Protein AF-A0A5Z0HI19-F1 (afdb_monomer_lite)

Foldseek 3Di:
DADPVNVVVVLVVVVVVVVVVCCVPVVVVVLVVQLVVVVVCPVVVVDPDDDDPDDCVRCVCVVSDDDDQDAARDDPPVVVLVVVLVVCVVVVVDDPQVSVSNNSDGPVVVVVVVVVVVVVCVVVVHDDPPCVPVVVVVVVVVVVVVVVVVVVD

Organism: Salmonella enterica (NCBI:txid28901)

Structure (mmCIF, N/CA/C/O backbone):
data_AF-A0A5Z0HI19-F1
#
_entry.id   AF-A0A5Z0HI19-F1
#
loop_
_atom_site.group_PDB
_atom_site.id
_atom_site.type_symbol
_atom_site.label_atom_id
_atom_site.label_alt_id
_atom_site.label_comp_id
_atom_site.label_asym_id
_atom_site.label_entity_id
_atom_site.label_seq_id
_atom_site.pdbx_PDB_ins_code
_atom_site.Cartn_x
_atom_site.Cartn_y
_atom_site.Cartn_z
_atom_site.occupancy
_atom_site.B_iso_or_equiv
_atom_site.auth_seq_id
_atom_site.auth_comp_id
_atom_site.auth_asym_id
_atom_site.auth_atom_id
_atom_site.pdbx_PDB_model_num
ATOM 1 N N . GLN A 1 1 ? -2.768 16.056 32.799 1.00 56.34 1 GLN A N 1
ATOM 2 C CA . GLN A 1 1 ? -3.475 14.918 32.169 1.00 56.34 1 GLN A CA 1
ATOM 3 C C . GLN A 1 1 ? -3.428 15.107 30.661 1.00 56.34 1 GLN A C 1
ATOM 5 O O . GLN A 1 1 ? -3.579 16.235 30.212 1.00 56.34 1 GLN A O 1
ATOM 10 N N . VAL A 1 2 ? -3.171 14.048 29.894 1.00 70.50 2 VAL A N 1
ATOM 11 C CA . VAL A 1 2 ? -3.155 14.084 28.420 1.00 70.50 2 VAL A CA 1
ATOM 12 C C . VAL A 1 2 ? -4.524 13.605 27.937 1.00 70.50 2 VAL A C 1
ATOM 14 O O . VAL A 1 2 ? -4.971 12.539 28.353 1.00 70.50 2 VAL A O 1
ATOM 17 N N . SER A 1 3 ? -5.220 14.399 27.121 1.00 82.25 3 SER A N 1
ATOM 18 C CA . SER A 1 3 ? -6.508 14.008 26.545 1.00 82.25 3 SER A CA 1
ATOM 19 C C . SER A 1 3 ? -6.303 13.036 25.380 1.00 82.25 3 SER A C 1
ATOM 21 O O . SER A 1 3 ? -5.277 13.051 24.703 1.00 82.25 3 SER A O 1
ATOM 23 N N . TYR A 1 4 ? -7.314 12.216 25.088 1.00 78.88 4 TYR A N 1
ATOM 24 C CA . TYR A 1 4 ? -7.308 11.325 23.921 1.00 78.88 4 TYR A CA 1
ATOM 25 C C . TYR A 1 4 ? -6.972 12.074 22.614 1.00 78.88 4 TYR A C 1
ATOM 27 O O . TYR A 1 4 ? -6.197 11.598 21.786 1.00 78.88 4 TYR A O 1
ATOM 35 N N . SER A 1 5 ? -7.505 13.291 22.456 1.00 79.81 5 SER A N 1
ATOM 36 C CA . SER A 1 5 ? -7.251 14.150 21.297 1.00 79.81 5 SER A CA 1
ATOM 37 C C . SER A 1 5 ? -5.788 14.580 21.170 1.00 79.81 5 SER A C 1
ATOM 39 O O . SER A 1 5 ? -5.255 14.563 20.060 1.00 79.81 5 SER A O 1
ATOM 41 N N . SER A 1 6 ? -5.115 14.922 22.273 1.00 85.88 6 SER A N 1
ATOM 42 C CA . SER A 1 6 ? -3.710 15.333 22.227 1.00 85.88 6 SER A CA 1
ATOM 43 C C . SER A 1 6 ? -2.770 14.145 22.024 1.00 85.88 6 SER A C 1
ATOM 45 O O . SER A 1 6 ? -1.824 14.253 21.244 1.00 85.88 6 SER A O 1
ATOM 47 N N . ALA A 1 7 ? -3.079 12.983 22.612 1.00 84.25 7 ALA A N 1
ATOM 48 C CA . ALA A 1 7 ? -2.359 11.739 22.334 1.00 84.25 7 ALA A CA 1
ATOM 49 C C . ALA A 1 7 ? -2.477 11.330 20.851 1.00 84.25 7 ALA A C 1
ATOM 51 O O . ALA A 1 7 ? -1.470 11.016 20.213 1.00 84.25 7 ALA A O 1
ATOM 52 N N . ARG A 1 8 ? -3.682 11.416 20.263 1.00 83.31 8 ARG A N 1
ATOM 53 C CA . ARG A 1 8 ? -3.910 11.132 18.833 1.00 83.31 8 ARG A CA 1
ATOM 54 C C . ARG A 1 8 ? -3.184 12.103 17.914 1.00 83.31 8 ARG A C 1
ATOM 56 O O . ARG A 1 8 ? -2.590 11.671 16.928 1.00 83.31 8 ARG A O 1
ATOM 63 N N . ALA A 1 9 ? -3.195 13.393 18.238 1.00 86.69 9 ALA A N 1
ATOM 64 C CA . ALA A 1 9 ? -2.472 14.396 17.464 1.00 86.69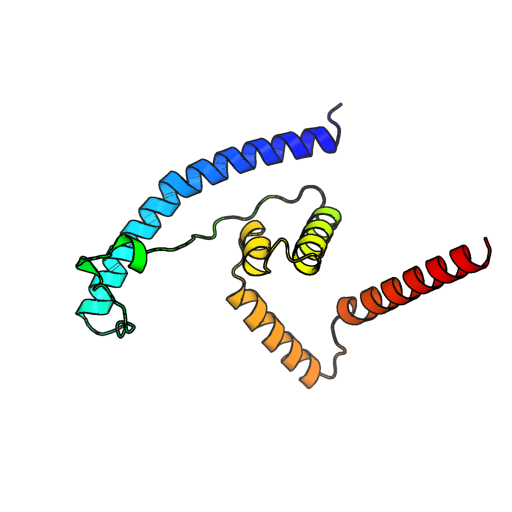 9 ALA A CA 1
ATOM 65 C C . ALA A 1 9 ? -0.958 14.119 17.448 1.00 86.69 9 ALA A C 1
ATOM 67 O O . ALA A 1 9 ? -0.357 14.086 16.375 1.00 86.69 9 ALA A O 1
ATOM 68 N N . SER A 1 10 ? -0.366 13.830 18.612 1.00 88.25 10 SER A N 1
ATOM 69 C CA . SER A 1 10 ? 1.070 13.542 18.738 1.00 88.25 10 SER A CA 1
ATOM 70 C C . SER A 1 10 ? 1.493 12.264 17.998 1.00 88.25 10 SER A C 1
ATOM 72 O O . SER A 1 10 ? 2.505 12.250 17.287 1.00 88.25 10 SER A O 1
ATOM 74 N N . ALA A 1 11 ? 0.689 11.198 18.083 1.00 86.06 11 ALA A N 1
ATOM 75 C CA . ALA A 1 11 ? 0.935 9.972 17.326 1.00 86.06 11 ALA A CA 1
ATOM 76 C C . ALA A 1 11 ? 0.882 10.215 15.808 1.00 86.06 11 ALA A C 1
ATOM 78 O O . ALA A 1 11 ? 1.708 9.691 15.061 1.00 86.06 11 ALA A O 1
ATOM 79 N N . ASN A 1 12 ? -0.051 11.054 15.346 1.00 87.44 12 ASN A N 1
ATOM 80 C CA . ASN A 1 12 ? -0.192 11.391 13.931 1.00 87.44 12 ASN A CA 1
ATOM 81 C C . ASN A 1 12 ? 0.953 12.254 13.402 1.00 87.44 12 ASN A C 1
ATOM 83 O O . ASN A 1 12 ? 1.393 12.054 12.271 1.00 87.44 12 ASN A O 1
ATOM 87 N N . GLU A 1 13 ? 1.457 13.189 14.202 1.00 90.50 13 GLU A N 1
ATOM 88 C CA . GLU A 1 13 ? 2.640 13.976 13.852 1.00 90.50 13 GLU A CA 1
ATOM 89 C C . GLU A 1 13 ? 3.870 13.075 13.681 1.00 90.50 13 GLU A C 1
ATOM 91 O O . GLU A 1 13 ? 4.528 13.101 12.636 1.00 90.50 13 GLU A O 1
ATOM 96 N N . SER A 1 14 ? 4.102 12.197 14.660 1.00 90.06 14 SER A N 1
ATOM 97 C CA . SER A 1 14 ? 5.179 11.203 14.619 1.00 90.06 14 SER A CA 1
ATOM 98 C C . SER A 1 14 ? 5.046 10.301 13.390 1.00 90.06 14 SER A C 1
ATOM 100 O O . SER A 1 14 ? 6.001 10.095 12.641 1.00 90.06 14 SER A O 1
ATOM 102 N N . TRP A 1 15 ? 3.832 9.819 13.119 1.00 88.62 15 TRP A N 1
ATOM 103 C CA . TRP A 1 15 ? 3.540 8.988 11.957 1.00 88.62 15 TRP A CA 1
ATOM 104 C C . TRP A 1 15 ? 3.873 9.681 10.631 1.00 88.62 15 TRP A C 1
ATOM 106 O O . TRP A 1 15 ? 4.525 9.088 9.769 1.00 88.62 15 TRP A O 1
ATOM 116 N N . ARG A 1 16 ? 3.489 10.954 10.467 1.00 89.62 16 ARG A N 1
ATOM 117 C CA . ARG A 1 16 ? 3.810 11.734 9.260 1.00 89.62 16 ARG A CA 1
ATOM 118 C C . ARG A 1 16 ? 5.316 11.882 9.060 1.00 89.62 16 ARG A C 1
ATOM 120 O O . ARG A 1 16 ? 5.785 11.758 7.926 1.00 89.62 16 ARG A O 1
ATOM 127 N N . TYR A 1 17 ? 6.067 12.105 10.137 1.00 91.50 17 TYR A N 1
ATOM 128 C CA . TYR A 1 17 ? 7.528 12.166 10.086 1.00 91.50 17 TYR A CA 1
ATOM 129 C C . TYR A 1 17 ? 8.133 10.846 9.579 1.00 91.50 17 TYR A C 1
ATOM 131 O O . TYR A 1 17 ? 8.936 10.845 8.638 1.00 91.50 17 TYR A O 1
ATOM 139 N N . PHE A 1 18 ? 7.702 9.709 10.135 1.00 90.94 18 PHE A N 1
ATOM 140 C CA . PHE A 1 18 ? 8.184 8.393 9.709 1.00 90.94 18 PHE A CA 1
ATOM 141 C C . PHE A 1 18 ? 7.784 8.055 8.273 1.00 90.94 18 PHE A C 1
ATOM 143 O O . PHE A 1 18 ? 8.611 7.539 7.520 1.00 90.94 18 PHE A O 1
ATOM 150 N N . LEU A 1 19 ? 6.564 8.399 7.855 1.00 91.06 19 LEU A N 1
ATOM 151 C CA . LEU A 1 19 ? 6.099 8.177 6.488 1.00 91.06 19 LEU A CA 1
ATOM 152 C C . LEU A 1 19 ? 6.949 8.954 5.471 1.00 91.06 19 LEU A C 1
ATOM 154 O O . LEU A 1 19 ? 7.337 8.401 4.441 1.00 91.06 19 LEU A O 1
ATOM 158 N N . GLY A 1 20 ? 7.301 10.206 5.787 1.00 91.75 20 GLY A N 1
ATOM 159 C CA . GLY A 1 20 ? 8.197 11.019 4.963 1.00 91.75 20 GLY A CA 1
ATOM 160 C C . GLY A 1 20 ? 9.578 10.380 4.800 1.00 91.75 20 GLY A C 1
ATOM 161 O O . GLY A 1 20 ? 10.056 10.207 3.675 1.00 91.75 20 GLY A O 1
ATOM 162 N N . ARG A 1 21 ? 10.195 9.945 5.908 1.00 93.25 21 ARG A N 1
ATOM 163 C CA . ARG A 1 21 ? 11.494 9.248 5.871 1.00 93.25 21 ARG A CA 1
ATOM 164 C C . ARG A 1 21 ? 11.419 7.922 5.121 1.00 93.25 21 ARG A C 1
ATOM 166 O O . ARG A 1 21 ? 12.309 7.632 4.324 1.00 93.25 21 ARG A O 1
ATOM 173 N N . ARG A 1 22 ? 10.356 7.142 5.331 1.00 92.69 22 ARG A N 1
ATOM 174 C CA . ARG A 1 22 ? 10.129 5.861 4.649 1.00 92.69 22 ARG A CA 1
ATOM 175 C C . ARG A 1 22 ? 10.029 6.052 3.142 1.00 92.69 22 ARG A C 1
ATOM 177 O O . ARG A 1 22 ? 10.692 5.335 2.401 1.00 92.69 22 ARG A O 1
ATOM 184 N N . ARG A 1 23 ? 9.269 7.050 2.684 1.00 91.06 23 ARG A N 1
ATOM 185 C CA . ARG A 1 23 ? 9.115 7.337 1.253 1.00 91.06 23 ARG A CA 1
ATOM 186 C C . ARG A 1 23 ? 10.432 7.748 0.597 1.00 91.06 23 ARG A C 1
ATOM 188 O O . ARG A 1 23 ? 10.724 7.318 -0.515 1.00 91.06 23 ARG A O 1
ATOM 195 N N . PHE A 1 24 ? 11.229 8.568 1.280 1.00 92.19 24 PHE A N 1
ATOM 196 C CA . PHE A 1 24 ? 12.475 9.085 0.718 1.00 92.19 24 PHE A CA 1
ATOM 197 C C . PHE A 1 24 ? 13.622 8.073 0.752 1.00 92.19 24 PHE A C 1
ATOM 199 O O . PHE A 1 24 ? 14.381 7.996 -0.205 1.00 92.19 24 PHE A O 1
ATOM 206 N N . ILE A 1 25 ? 13.765 7.313 1.837 1.00 93.44 25 ILE A N 1
ATOM 207 C CA . ILE A 1 25 ? 14.893 6.392 2.019 1.00 93.44 25 ILE A CA 1
ATOM 208 C C . ILE A 1 25 ? 14.525 5.015 1.465 1.00 93.44 25 ILE A C 1
ATOM 210 O O . ILE A 1 25 ? 15.041 4.602 0.428 1.00 93.44 25 ILE A O 1
ATOM 214 N N . ALA A 1 26 ? 13.594 4.325 2.129 1.00 94.00 26 ALA A N 1
ATOM 215 C CA . ALA A 1 26 ? 13.241 2.950 1.792 1.00 94.00 26 ALA A CA 1
ATOM 216 C C . ALA A 1 26 ? 12.538 2.861 0.434 1.00 94.00 26 ALA A C 1
ATOM 218 O O . ALA A 1 26 ? 12.917 2.039 -0.392 1.00 94.00 26 ALA A O 1
ATOM 219 N N . GLY A 1 27 ? 11.572 3.748 0.171 1.00 93.88 27 GLY A N 1
ATOM 220 C CA . GLY A 1 27 ? 10.828 3.757 -1.089 1.00 93.88 27 GLY A CA 1
ATOM 221 C C . GLY A 1 27 ? 11.730 3.981 -2.302 1.00 93.88 27 GLY A C 1
ATOM 222 O O . GLY A 1 27 ? 11.621 3.260 -3.288 1.00 93.88 27 GLY A O 1
ATOM 223 N N . ARG A 1 28 ? 12.682 4.921 -2.221 1.00 93.00 28 ARG A N 1
ATOM 224 C CA . ARG A 1 28 ? 13.636 5.155 -3.318 1.00 93.00 28 ARG A CA 1
ATOM 225 C C . ARG A 1 28 ? 14.575 3.977 -3.535 1.00 93.00 28 ARG A C 1
ATOM 227 O O . ARG A 1 28 ? 14.763 3.583 -4.682 1.00 93.00 28 ARG A O 1
ATOM 234 N N . LEU A 1 29 ? 15.136 3.418 -2.462 1.00 94.88 29 LEU A N 1
ATOM 235 C CA . LEU A 1 29 ? 16.024 2.259 -2.560 1.00 94.88 29 LEU A CA 1
ATOM 236 C C . LEU A 1 29 ? 15.289 1.051 -3.157 1.00 94.88 29 LEU A C 1
ATOM 238 O O . LEU A 1 29 ? 15.775 0.443 -4.108 1.00 94.88 29 LEU A O 1
ATOM 242 N N . ALA A 1 30 ? 14.085 0.758 -2.666 1.00 95.69 30 ALA A N 1
ATOM 243 C CA . ALA A 1 30 ? 13.258 -0.329 -3.177 1.00 95.69 30 ALA A CA 1
ATOM 244 C C . ALA A 1 30 ? 12.895 -0.118 -4.655 1.00 95.69 30 ALA A C 1
ATOM 246 O O . ALA A 1 30 ? 13.028 -1.039 -5.457 1.00 95.69 30 ALA A O 1
ATOM 247 N N . THR A 1 31 ? 12.531 1.105 -5.063 1.00 95.62 31 THR A N 1
ATOM 248 C CA . THR A 1 31 ? 12.283 1.422 -6.479 1.00 95.62 31 THR A CA 1
ATOM 249 C C . THR A 1 31 ? 13.534 1.260 -7.344 1.00 95.62 31 THR A C 1
ATOM 251 O O . THR A 1 31 ? 13.424 0.780 -8.471 1.00 95.62 31 THR A O 1
ATOM 254 N N . GLN A 1 32 ? 14.729 1.605 -6.854 1.00 94.62 32 GLN A N 1
ATOM 255 C CA . GLN A 1 32 ? 15.976 1.371 -7.593 1.00 94.62 32 GLN A CA 1
ATOM 256 C C . GLN A 1 32 ? 16.241 -0.123 -7.791 1.00 94.62 32 GLN A C 1
ATOM 258 O O . GLN A 1 32 ? 16.484 -0.549 -8.919 1.00 94.62 32 GLN A O 1
ATOM 263 N N . MET A 1 33 ? 16.120 -0.920 -6.726 1.00 96.31 33 MET A N 1
ATOM 264 C CA . MET A 1 33 ? 16.271 -2.377 -6.794 1.00 96.31 33 MET A CA 1
ATOM 265 C C . MET A 1 33 ? 15.250 -2.999 -7.753 1.00 96.31 33 MET A C 1
ATOM 267 O O . MET A 1 33 ? 15.618 -3.783 -8.626 1.00 96.31 33 MET A O 1
ATOM 271 N N . PHE A 1 34 ? 13.986 -2.583 -7.651 1.00 96.19 34 PHE A N 1
ATOM 272 C CA . PHE A 1 34 ? 12.921 -3.000 -8.559 1.00 96.19 34 PHE A CA 1
ATOM 273 C C . PHE A 1 34 ? 13.216 -2.621 -10.009 1.00 96.19 34 PHE A C 1
ATOM 275 O O . PHE A 1 34 ? 12.989 -3.424 -10.905 1.00 96.19 34 PHE A O 1
ATOM 282 N N . SER A 1 35 ? 13.765 -1.428 -10.252 1.00 95.38 35 SER A N 1
ATOM 283 C CA . SER A 1 35 ? 14.131 -0.991 -11.602 1.00 95.38 35 SER A CA 1
ATOM 284 C C . SER A 1 35 ? 15.182 -1.906 -12.223 1.00 95.38 35 SER A C 1
ATOM 286 O O . SER A 1 35 ? 15.043 -2.268 -13.384 1.00 95.38 35 SER A O 1
ATOM 288 N N . CYS A 1 36 ? 16.224 -2.267 -11.467 1.00 95.19 36 CYS A N 1
ATOM 289 C CA . CYS A 1 36 ? 17.279 -3.161 -11.949 1.00 95.19 36 CYS A CA 1
ATOM 290 C C . CYS A 1 36 ? 16.736 -4.566 -12.230 1.00 95.19 36 CYS A C 1
ATOM 292 O O . CYS A 1 36 ? 17.037 -5.153 -13.264 1.00 95.19 36 CYS A O 1
ATOM 294 N N . TRP A 1 37 ? 15.888 -5.082 -11.339 1.00 96.25 37 TRP A N 1
ATOM 295 C CA . TRP A 1 37 ? 15.227 -6.366 -11.552 1.00 96.25 37 TRP A CA 1
ATOM 296 C C . TRP A 1 37 ? 14.303 -6.346 -12.779 1.00 96.25 37 TRP A C 1
ATOM 298 O O . TRP A 1 37 ? 14.332 -7.269 -13.589 1.00 96.25 37 TRP A O 1
ATOM 308 N N . LEU A 1 38 ? 13.504 -5.287 -12.948 1.00 95.44 38 LEU A N 1
ATOM 309 C CA . LEU A 1 38 ? 12.573 -5.144 -14.067 1.00 95.44 38 LEU A CA 1
ATOM 310 C C . LEU A 1 38 ? 13.321 -5.065 -15.402 1.00 95.44 38 LEU A C 1
ATOM 312 O O . LEU A 1 38 ? 12.920 -5.702 -16.372 1.00 95.44 38 LEU A O 1
ATOM 316 N N . GLU A 1 39 ? 14.423 -4.322 -15.440 1.00 94.38 39 GLU A N 1
ATOM 317 C CA . GLU A 1 39 ? 15.332 -4.241 -16.584 1.00 94.38 39 GLU A CA 1
ATOM 318 C C . GLU A 1 39 ? 15.828 -5.634 -17.004 1.00 94.38 39 GLU A C 1
ATOM 320 O O . GLU A 1 39 ? 15.680 -6.029 -18.161 1.00 94.38 39 GLU A O 1
ATOM 325 N N . GLU A 1 40 ? 16.326 -6.422 -16.050 1.00 95.62 40 GLU A N 1
ATOM 326 C CA . GLU A 1 40 ? 16.796 -7.788 -16.291 1.00 95.62 40 GLU A CA 1
ATOM 327 C C . GLU A 1 40 ? 15.663 -8.725 -16.741 1.00 95.62 40 GLU A C 1
ATOM 329 O O . GLU A 1 40 ? 15.835 -9.502 -17.684 1.00 95.62 40 GLU A O 1
ATOM 334 N N . ALA A 1 41 ? 14.488 -8.633 -16.113 1.00 95.50 41 ALA A N 1
ATOM 335 C CA . ALA A 1 41 ? 13.321 -9.446 -16.450 1.00 95.50 41 ALA A CA 1
ATOM 336 C C . ALA A 1 41 ? 12.804 -9.172 -17.872 1.00 95.50 41 ALA A C 1
ATOM 338 O O . ALA A 1 41 ? 12.375 -10.104 -18.560 1.00 95.50 41 ALA A O 1
ATOM 339 N N . LEU A 1 42 ? 12.872 -7.914 -18.323 1.00 93.69 42 LEU A N 1
ATOM 340 C CA . LEU A 1 42 ? 12.526 -7.516 -19.687 1.00 93.69 42 LEU A CA 1
ATOM 341 C C . LEU A 1 42 ? 13.563 -8.018 -20.700 1.00 93.69 42 LEU A C 1
ATOM 343 O O . LEU A 1 42 ? 13.181 -8.567 -21.731 1.00 93.69 42 LEU A O 1
ATOM 347 N N . ILE A 1 43 ? 14.862 -7.886 -20.402 1.00 92.94 43 ILE A N 1
ATOM 348 C CA . ILE A 1 43 ? 15.947 -8.340 -21.292 1.00 92.94 43 ILE A CA 1
ATOM 349 C C . ILE A 1 43 ? 15.931 -9.863 -21.456 1.00 92.94 43 ILE A C 1
ATOM 351 O O . ILE A 1 43 ? 16.085 -10.370 -22.565 1.00 92.94 43 ILE A O 1
ATOM 355 N N . ARG A 1 44 ? 15.710 -10.605 -20.365 1.00 95.25 44 ARG A N 1
ATOM 356 C CA . ARG A 1 44 ? 15.609 -12.073 -20.392 1.00 95.25 44 ARG A CA 1
ATOM 357 C C . ARG A 1 44 ? 14.307 -12.587 -21.007 1.00 95.25 44 ARG A C 1
ATOM 359 O O . ARG A 1 44 ? 14.189 -13.786 -21.237 1.00 95.25 44 ARG A O 1
ATOM 366 N N . GLY A 1 45 ? 13.325 -11.717 -21.237 1.00 93.06 45 GLY A N 1
ATOM 367 C CA . GLY A 1 45 ? 12.020 -12.102 -21.770 1.00 93.06 45 GLY A CA 1
ATOM 368 C C . GLY A 1 45 ? 11.134 -12.868 -20.781 1.00 93.06 45 GLY A C 1
ATOM 369 O O . GLY A 1 45 ? 10.180 -13.512 -21.208 1.00 93.06 45 GLY A O 1
ATOM 370 N N . VAL A 1 46 ? 11.415 -12.792 -19.472 1.00 95.19 46 VAL A N 1
ATOM 371 C CA . VAL A 1 46 ? 10.538 -13.351 -18.422 1.00 95.19 46 VAL A CA 1
ATOM 372 C C . VAL A 1 46 ? 9.215 -12.588 -18.391 1.00 95.19 46 VAL A C 1
ATOM 374 O O . VAL A 1 46 ? 8.146 -13.177 -18.250 1.00 95.19 46 VAL A O 1
ATOM 377 N N . ILE A 1 47 ? 9.294 -11.266 -18.555 1.00 92.44 47 ILE A N 1
ATOM 378 C CA . ILE A 1 47 ? 8.136 -10.384 -18.656 1.00 92.44 47 ILE A CA 1
ATOM 379 C C . ILE A 1 47 ? 8.069 -9.845 -20.077 1.00 92.44 47 ILE A C 1
ATOM 381 O O . ILE A 1 47 ? 9.030 -9.275 -20.595 1.00 92.44 47 ILE A O 1
ATOM 385 N N . ARG A 1 48 ? 6.900 -9.977 -20.704 1.00 90.31 48 ARG A N 1
ATOM 386 C CA . ARG A 1 48 ? 6.644 -9.353 -21.999 1.00 90.31 48 ARG A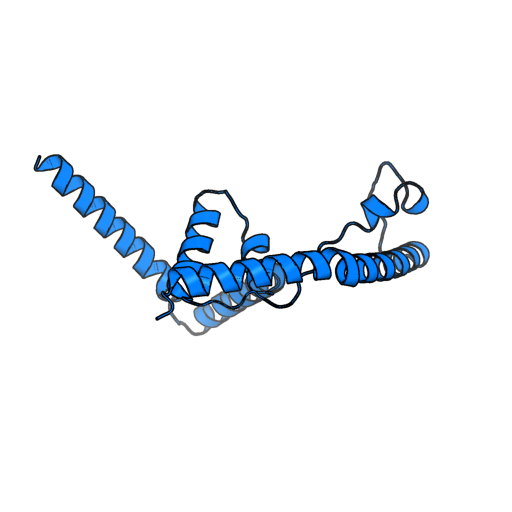 CA 1
ATOM 387 C C . ARG A 1 48 ? 6.346 -7.872 -21.800 1.00 90.31 48 ARG A C 1
ATOM 389 O O . ARG A 1 48 ? 5.375 -7.523 -21.131 1.00 90.31 48 ARG A O 1
ATOM 396 N N . ALA A 1 49 ? 7.149 -7.014 -22.425 1.00 88.81 49 ALA A N 1
ATOM 397 C CA . ALA A 1 49 ? 6.923 -5.577 -22.390 1.00 88.81 49 ALA A CA 1
ATOM 398 C C . ALA A 1 49 ? 5.516 -5.232 -22.938 1.00 88.81 49 ALA A C 1
ATOM 400 O O . ALA A 1 49 ? 5.173 -5.670 -24.045 1.00 88.81 49 ALA A O 1
ATOM 401 N N . PRO A 1 50 ? 4.691 -4.460 -22.206 1.00 87.25 50 PRO A N 1
ATOM 402 C CA . PRO A 1 50 ? 3.453 -3.909 -22.732 1.00 87.25 50 PRO A CA 1
ATOM 403 C C . PRO A 1 50 ? 3.728 -2.989 -23.925 1.00 87.25 50 PRO A C 1
ATOM 405 O O . PRO A 1 50 ? 4.809 -2.414 -24.066 1.00 87.25 50 PRO A O 1
ATOM 408 N N . ARG A 1 51 ? 2.715 -2.811 -24.781 1.00 88.25 51 ARG A N 1
ATOM 409 C CA . ARG A 1 51 ? 2.756 -1.786 -25.830 1.00 88.25 51 ARG A CA 1
ATOM 410 C C . ARG A 1 51 ? 2.808 -0.410 -25.171 1.00 88.25 51 ARG A C 1
ATOM 412 O O . ARG A 1 51 ? 1.809 0.050 -24.627 1.00 88.25 51 ARG A O 1
ATOM 419 N N . ALA A 1 52 ? 3.962 0.237 -25.243 1.00 88.00 52 ALA A N 1
ATOM 420 C CA . ALA A 1 52 ? 4.184 1.576 -24.721 1.00 88.00 52 ALA A CA 1
ATOM 421 C C . ALA A 1 52 ? 4.782 2.476 -25.805 1.00 88.00 52 ALA A C 1
ATOM 423 O O . ALA A 1 52 ? 5.439 2.001 -26.729 1.00 88.00 52 ALA A O 1
ATOM 424 N N . ARG A 1 53 ? 4.558 3.788 -25.672 1.00 91.19 53 ARG A N 1
ATOM 425 C CA . ARG A 1 53 ? 5.138 4.802 -26.567 1.00 91.19 53 ARG A CA 1
ATOM 426 C C . ARG A 1 53 ? 6.661 4.888 -26.438 1.00 91.19 53 ARG A C 1
ATOM 428 O O . ARG A 1 53 ? 7.327 5.125 -27.435 1.00 91.19 53 ARG A O 1
ATOM 435 N N . PHE A 1 54 ? 7.173 4.733 -25.219 1.00 92.62 54 PHE A N 1
ATOM 436 C CA . PHE A 1 54 ? 8.594 4.816 -24.895 1.00 92.62 54 PHE A CA 1
ATOM 437 C C . PHE A 1 54 ? 9.079 3.468 -24.374 1.00 92.62 54 PHE A C 1
ATOM 439 O O . PHE A 1 54 ? 8.397 2.823 -23.569 1.00 92.62 54 PHE A O 1
ATOM 446 N N . SER A 1 55 ? 10.265 3.064 -24.808 1.00 90.69 55 SER A N 1
ATOM 447 C CA . SER A 1 55 ? 10.966 1.897 -24.283 1.00 90.69 55 SER A CA 1
ATOM 448 C C . SER A 1 55 ? 11.349 2.087 -22.811 1.00 90.69 55 SER A C 1
ATOM 450 O O . SER A 1 55 ? 11.328 3.197 -22.269 1.00 90.69 55 SER A O 1
ATOM 452 N N . PHE A 1 56 ? 11.722 0.988 -22.152 1.00 90.88 56 PHE A N 1
ATOM 453 C CA . PHE A 1 56 ? 12.182 1.019 -20.763 1.00 90.88 56 PHE A CA 1
ATOM 454 C C . PHE A 1 56 ? 13.353 1.996 -20.558 1.00 90.88 56 PHE A C 1
ATOM 456 O O . PHE A 1 56 ? 13.379 2.730 -19.576 1.00 90.88 56 PHE A O 1
ATOM 463 N N . TRP A 1 57 ? 14.288 2.053 -21.507 1.00 89.94 57 TRP A N 1
ATOM 464 C CA . TRP A 1 57 ? 15.479 2.903 -21.432 1.00 89.94 57 TRP A CA 1
ATOM 465 C C . TRP A 1 57 ? 15.173 4.388 -21.606 1.00 89.94 57 TRP A C 1
ATOM 467 O O . TRP A 1 57 ? 15.770 5.222 -20.931 1.00 89.94 57 TRP A O 1
ATOM 477 N N . GLU A 1 58 ? 14.214 4.719 -22.467 1.00 92.88 58 GLU A N 1
ATOM 478 C CA . GLU A 1 58 ? 13.788 6.102 -22.695 1.00 92.88 58 GLU A CA 1
ATOM 479 C C . GLU A 1 58 ? 12.997 6.664 -21.507 1.00 92.88 58 GLU A C 1
ATOM 481 O O . GLU A 1 58 ? 13.053 7.861 -21.236 1.00 92.88 58 GLU A O 1
ATOM 486 N N . ALA A 1 59 ? 12.260 5.813 -20.784 1.00 93.06 59 ALA A N 1
ATOM 487 C CA . ALA A 1 59 ? 11.340 6.243 -19.732 1.00 93.06 59 ALA A CA 1
ATOM 488 C C . ALA A 1 59 ? 11.439 5.409 -18.443 1.00 93.06 59 ALA A C 1
ATOM 490 O O . ALA A 1 59 ? 10.415 5.102 -17.825 1.00 93.06 59 ALA A O 1
ATOM 491 N N . ARG A 1 60 ? 12.660 5.074 -17.998 1.00 91.56 60 ARG A N 1
ATOM 492 C CA . ARG A 1 60 ? 12.915 4.169 -16.855 1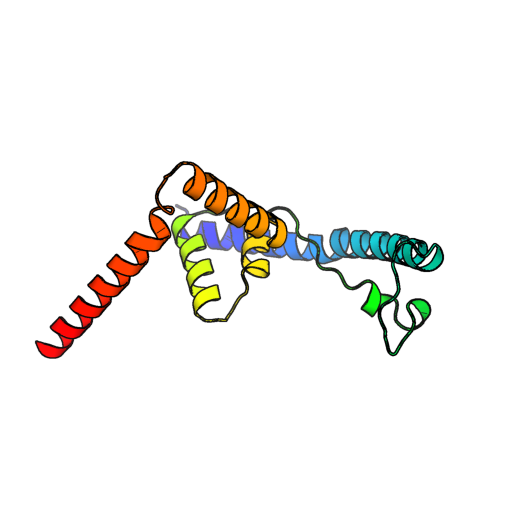.00 91.56 60 ARG A CA 1
ATOM 493 C C . ARG A 1 60 ? 12.061 4.485 -15.629 1.00 91.56 60 ARG A C 1
ATOM 495 O O . ARG A 1 60 ? 11.432 3.591 -15.081 1.00 91.56 60 ARG A O 1
ATOM 502 N N . SER A 1 61 ? 11.976 5.759 -15.248 1.00 91.69 61 SER A N 1
ATOM 503 C CA . SER A 1 61 ? 11.214 6.217 -14.077 1.00 91.69 61 SER A CA 1
ATOM 504 C C . SER A 1 61 ? 9.707 5.966 -14.169 1.00 91.69 61 SER A C 1
ATOM 506 O O . SER A 1 61 ? 9.062 5.740 -13.149 1.00 91.69 61 SER A O 1
ATOM 508 N N . SER A 1 62 ? 9.139 6.014 -15.376 1.00 92.25 62 SER A N 1
ATOM 509 C CA . SER A 1 62 ? 7.713 5.758 -15.600 1.00 92.25 62 SER A CA 1
ATOM 510 C C . SER A 1 62 ? 7.418 4.265 -15.541 1.00 92.25 62 SER A C 1
ATOM 512 O O . SER A 1 62 ? 6.423 3.855 -14.951 1.00 92.25 62 SER A O 1
ATOM 514 N N . TRP A 1 63 ? 8.317 3.460 -16.109 1.00 93.00 63 TRP A N 1
ATOM 515 C CA . TRP A 1 63 ? 8.242 2.003 -16.090 1.00 93.00 63 TRP A CA 1
ATOM 516 C C . TRP A 1 63 ? 8.429 1.420 -14.691 1.00 93.00 63 TRP A C 1
ATOM 518 O O . TRP A 1 63 ? 7.738 0.480 -14.313 1.00 93.00 63 TRP A O 1
ATOM 528 N N . SER A 1 64 ? 9.340 1.991 -13.907 1.00 93.38 64 SER A N 1
ATOM 529 C CA . SER A 1 64 ? 9.656 1.529 -12.559 1.00 93.38 64 SER A CA 1
ATOM 530 C C . SER A 1 64 ? 8.842 2.225 -11.467 1.00 93.38 64 SER A C 1
ATOM 532 O O . SER A 1 64 ? 9.219 2.166 -10.295 1.00 93.38 64 SER A O 1
ATOM 534 N N . ARG A 1 65 ? 7.773 2.951 -11.820 1.00 92.12 65 ARG A N 1
ATOM 535 C CA . ARG A 1 65 ? 6.945 3.647 -10.834 1.00 92.12 65 ARG A CA 1
ATOM 536 C C . ARG A 1 65 ? 6.222 2.616 -9.971 1.00 92.12 65 ARG A C 1
ATOM 538 O O . ARG A 1 65 ? 5.314 1.938 -10.437 1.00 92.12 65 ARG A O 1
ATOM 545 N N . SER A 1 66 ? 6.593 2.564 -8.701 1.00 91.50 66 SER A N 1
ATOM 546 C CA . SER A 1 66 ? 5.992 1.688 -7.702 1.00 91.50 66 SER A CA 1
ATOM 547 C C . SER A 1 66 ? 5.648 2.468 -6.434 1.00 91.50 66 SER A C 1
ATOM 549 O O . SER A 1 66 ? 6.262 3.494 -6.134 1.00 91.50 66 SER A O 1
ATOM 551 N N . GLU A 1 67 ? 4.646 1.989 -5.701 1.00 90.19 67 GLU A N 1
ATOM 552 C CA . GLU A 1 67 ? 4.334 2.439 -4.345 1.00 90.19 67 GLU A CA 1
ATOM 553 C C . GLU A 1 67 ? 4.605 1.270 -3.396 1.00 90.19 67 GLU A C 1
ATOM 555 O O . GLU A 1 67 ? 4.320 0.119 -3.724 1.00 90.19 67 GLU A O 1
ATOM 560 N N . TRP A 1 68 ? 5.204 1.561 -2.243 1.00 91.81 68 TRP A N 1
ATOM 561 C CA . TRP A 1 68 ? 5.668 0.536 -1.314 1.00 91.81 68 TRP A CA 1
ATOM 562 C C . TRP A 1 68 ? 4.870 0.615 -0.023 1.00 91.81 68 TRP A C 1
ATOM 564 O O . TRP A 1 68 ? 4.962 1.594 0.726 1.00 91.81 68 TRP A O 1
ATOM 574 N N . ILE A 1 69 ? 4.105 -0.439 0.238 1.00 91.88 69 ILE A N 1
ATOM 575 C CA . ILE A 1 69 ? 3.390 -0.612 1.496 1.00 91.88 69 ILE A CA 1
ATOM 576 C C . ILE A 1 69 ? 4.427 -0.990 2.557 1.00 91.88 69 ILE A C 1
ATOM 578 O O . ILE A 1 69 ? 5.294 -1.833 2.339 1.00 91.88 69 ILE A O 1
ATOM 582 N N . GLY A 1 70 ? 4.388 -0.300 3.691 1.00 89.62 70 GLY A N 1
ATOM 583 C CA . GLY A 1 70 ? 5.214 -0.633 4.849 1.00 89.62 70 GLY A CA 1
ATOM 584 C C . GLY A 1 70 ? 4.329 -0.884 6.057 1.00 89.62 70 GLY A C 1
ATOM 585 O O . GLY A 1 70 ? 3.112 -0.895 5.927 1.00 89.62 70 GLY A O 1
ATOM 586 N N . ALA A 1 71 ? 4.939 -0.994 7.240 1.00 89.25 71 ALA A N 1
ATOM 587 C CA . ALA A 1 71 ? 4.204 -1.197 8.489 1.00 89.25 71 ALA A CA 1
ATOM 588 C C . ALA A 1 71 ? 3.004 -0.245 8.625 1.00 89.25 71 ALA A C 1
ATOM 590 O O . ALA A 1 71 ? 3.107 0.929 8.247 1.00 89.25 71 ALA A O 1
ATOM 591 N N . GLY A 1 72 ? 1.897 -0.766 9.150 1.00 87.69 72 GLY A N 1
ATOM 592 C CA . GLY A 1 72 ? 0.670 -0.018 9.367 1.00 87.69 72 GLY A CA 1
ATOM 593 C C . GLY A 1 72 ? 0.795 1.068 10.429 1.00 87.69 72 GLY A C 1
ATOM 594 O O . GLY A 1 72 ? 1.681 1.049 11.289 1.00 87.69 72 GLY A O 1
ATOM 595 N N . ARG A 1 73 ? -0.125 2.028 10.375 1.00 85.69 73 ARG A N 1
ATOM 596 C CA . ARG A 1 73 ? -0.314 3.030 11.423 1.00 85.69 73 ARG A CA 1
ATOM 597 C C . ARG A 1 73 ? -0.921 2.362 12.658 1.00 85.69 73 ARG A C 1
ATOM 599 O O . ARG A 1 73 ? -1.865 1.588 12.552 1.00 85.69 73 ARG A O 1
ATOM 606 N N . MET A 1 74 ? -0.414 2.710 13.838 1.00 82.75 74 MET A N 1
ATOM 607 C CA . MET A 1 74 ? -1.019 2.282 15.099 1.00 82.75 74 MET A CA 1
ATOM 608 C C . MET A 1 74 ? -2.383 2.960 15.283 1.00 82.75 74 MET A C 1
ATOM 610 O O . MET A 1 74 ? -2.469 4.191 15.246 1.00 82.75 74 MET A O 1
ATOM 614 N N . ALA A 1 75 ? -3.421 2.158 15.514 1.00 79.88 75 ALA A N 1
ATOM 615 C CA . ALA A 1 75 ? -4.754 2.648 15.834 1.00 79.88 75 ALA A CA 1
ATOM 616 C C . ALA A 1 75 ? -4.879 2.900 17.342 1.00 79.88 75 ALA A C 1
ATOM 618 O O . ALA A 1 75 ? -4.564 2.028 18.150 1.00 79.88 75 ALA A O 1
ATOM 619 N N . ILE A 1 76 ? -5.344 4.092 17.720 1.00 79.56 76 ILE A N 1
ATOM 620 C CA . ILE A 1 76 ? -5.567 4.454 19.134 1.00 79.56 76 ILE A CA 1
ATOM 621 C C . ILE A 1 76 ? -7.002 4.108 19.551 1.00 79.56 76 ILE A C 1
ATOM 623 O O . ILE A 1 76 ? -7.228 3.609 20.648 1.00 79.56 76 ILE A O 1
ATOM 627 N N . ASP A 1 77 ? -7.966 4.337 18.657 1.00 80.81 77 ASP A N 1
ATOM 628 C CA . ASP A 1 77 ? -9.365 3.913 18.779 1.00 80.81 77 ASP A CA 1
ATOM 629 C C . ASP A 1 77 ? -9.739 3.202 17.478 1.00 80.81 77 ASP A C 1
ATOM 631 O O . ASP A 1 77 ? -10.049 3.839 16.467 1.00 80.81 77 ASP A O 1
ATOM 635 N N . GLY A 1 78 ? -9.633 1.872 17.489 1.00 79.19 78 GLY A N 1
ATOM 636 C CA . GLY A 1 78 ? -9.815 1.058 16.288 1.00 79.19 78 GLY A CA 1
ATOM 637 C C . GLY A 1 78 ? -11.191 1.235 15.646 1.00 79.19 78 GLY A C 1
ATOM 638 O O . GLY A 1 78 ? -11.289 1.259 14.424 1.00 79.19 78 GLY A O 1
ATOM 639 N N . LEU A 1 79 ? -12.249 1.436 16.441 1.00 82.88 79 LEU A N 1
ATOM 640 C CA . LEU A 1 79 ? -13.608 1.554 15.910 1.00 82.88 79 LEU A CA 1
ATOM 641 C C . LEU A 1 79 ? -13.786 2.846 15.107 1.00 82.88 79 LEU A C 1
ATOM 643 O O . LEU A 1 79 ? -14.274 2.805 13.978 1.00 82.88 79 LEU A O 1
ATOM 647 N N . LYS A 1 80 ? -13.367 3.988 15.667 1.00 81.25 80 LYS A N 1
ATOM 648 C CA . LYS A 1 80 ? -13.498 5.282 14.979 1.00 81.25 80 LYS A CA 1
ATOM 649 C C . LYS A 1 80 ? -12.646 5.353 13.722 1.00 81.25 80 LYS A C 1
ATOM 651 O O . LYS A 1 80 ? -13.080 5.937 12.737 1.00 81.25 80 LYS A O 1
ATOM 656 N N . GLU A 1 81 ? -11.453 4.764 13.740 1.00 83.69 81 GLU A N 1
ATOM 657 C CA . GLU A 1 81 ? -10.579 4.765 12.565 1.00 83.69 81 GLU A CA 1
ATOM 658 C C . GLU A 1 81 ? -11.113 3.857 11.450 1.00 83.69 81 GLU A C 1
ATOM 660 O O . GLU A 1 81 ? -11.080 4.250 10.286 1.00 83.69 81 GLU A O 1
ATOM 665 N N . VAL A 1 82 ? -11.693 2.698 11.786 1.00 86.06 82 VAL A N 1
ATOM 666 C CA . VAL A 1 82 ? -12.371 1.838 10.800 1.00 86.06 82 VAL A CA 1
ATOM 667 C C . VAL A 1 82 ? -13.595 2.539 10.209 1.00 86.06 82 VAL A C 1
ATOM 669 O O . VAL A 1 82 ? -13.756 2.544 8.990 1.00 86.06 82 VAL A O 1
ATOM 672 N N . GLN A 1 83 ? -14.423 3.185 11.035 1.00 85.69 83 GLN A N 1
ATOM 673 C CA . GLN A 1 83 ? -15.569 3.969 10.558 1.00 85.69 83 GLN A CA 1
ATOM 674 C C . GLN A 1 83 ? -15.134 5.112 9.633 1.00 85.69 83 GLN A C 1
ATOM 676 O O . GLN A 1 83 ? -15.718 5.297 8.569 1.00 85.69 83 GLN A O 1
ATOM 681 N N . GLU A 1 84 ? -14.074 5.839 9.992 1.00 86.62 84 GLU A N 1
ATOM 682 C CA . GLU A 1 84 ? -13.495 6.902 9.165 1.00 86.62 84 GLU A CA 1
ATOM 683 C C . GLU A 1 84 ? -13.018 6.369 7.802 1.00 86.62 84 GLU A C 1
ATOM 685 O O . GLU A 1 84 ? -13.203 7.026 6.777 1.00 86.62 84 GLU A O 1
ATOM 690 N N . SER A 1 85 ? -12.415 5.177 7.756 1.00 89.19 85 SER A N 1
ATOM 691 C CA . SER A 1 85 ? -12.002 4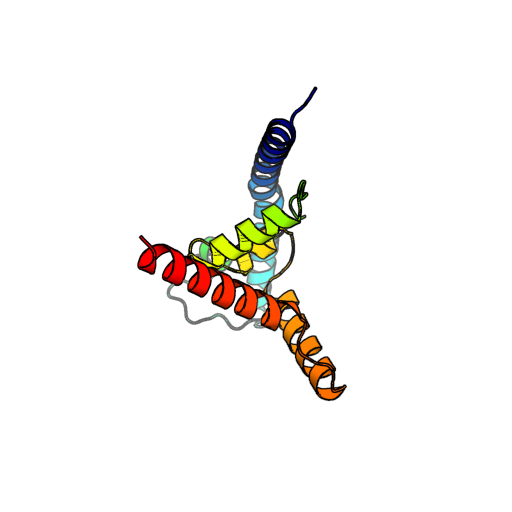.530 6.503 1.00 89.19 85 SER A CA 1
ATOM 692 C C . SER A 1 85 ? -13.192 4.094 5.646 1.00 89.19 85 SER A C 1
ATOM 694 O O . SER A 1 85 ? -13.191 4.346 4.442 1.00 89.19 85 SER A O 1
ATOM 696 N N . VAL A 1 86 ? -14.229 3.505 6.252 1.00 89.19 86 VAL A N 1
ATOM 697 C CA . VAL A 1 86 ? -15.467 3.120 5.548 1.00 89.19 86 VAL A CA 1
ATOM 698 C C . VAL A 1 86 ? -16.140 4.351 4.946 1.00 89.19 86 VAL A C 1
ATOM 700 O O . VAL A 1 86 ? -16.393 4.374 3.745 1.00 89.19 86 VAL A O 1
ATOM 703 N N . MET A 1 87 ? -16.317 5.417 5.731 1.00 88.94 87 MET A N 1
ATOM 704 C CA . MET A 1 87 ? -16.913 6.667 5.251 1.00 88.94 87 MET A CA 1
ATOM 705 C C . MET A 1 87 ? -16.106 7.296 4.108 1.00 88.94 87 MET A C 1
ATOM 707 O O . MET A 1 87 ? -16.690 7.818 3.163 1.00 88.94 87 MET A O 1
ATOM 711 N N . ARG A 1 88 ? -14.767 7.236 4.145 1.00 90.62 88 ARG A N 1
ATOM 712 C CA . ARG A 1 88 ? -13.918 7.748 3.054 1.00 90.62 88 ARG A CA 1
ATOM 713 C C . ARG A 1 88 ? -14.067 6.951 1.760 1.00 90.62 88 ARG A C 1
ATOM 715 O O . ARG A 1 88 ? -14.002 7.548 0.685 1.00 90.62 88 ARG A O 1
ATOM 722 N N . ILE A 1 89 ? -14.248 5.635 1.857 1.00 91.62 89 ILE A N 1
ATOM 723 C CA . ILE A 1 89 ? -14.488 4.767 0.699 1.00 91.62 89 ILE A CA 1
ATOM 724 C C . ILE A 1 89 ? -15.887 5.026 0.134 1.00 91.62 89 ILE A C 1
ATOM 726 O O . ILE A 1 89 ? -16.019 5.276 -1.061 1.00 91.62 89 ILE A O 1
ATOM 730 N N . GLU A 1 90 ? -16.915 5.036 0.985 1.00 88.50 90 GLU A N 1
ATOM 731 C CA . GLU A 1 90 ? -18.306 5.280 0.581 1.00 88.50 90 GLU A CA 1
ATOM 732 C C . GLU A 1 90 ? -18.498 6.674 -0.031 1.00 88.50 90 GLU A C 1
ATOM 734 O O . GLU A 1 90 ? -19.194 6.822 -1.032 1.00 88.50 90 GLU A O 1
ATOM 739 N N . ALA A 1 91 ? -17.821 7.693 0.509 1.00 92.19 91 ALA A N 1
ATOM 740 C CA . ALA A 1 91 ? -17.828 9.049 -0.038 1.00 92.19 91 ALA A CA 1
ATOM 741 C C . ALA A 1 91 ? -16.991 9.210 -1.325 1.00 92.19 91 ALA A C 1
ATOM 743 O O . ALA A 1 91 ? -16.967 10.295 -1.905 1.00 92.19 91 ALA A O 1
ATOM 744 N N . GLY A 1 92 ? -16.261 8.177 -1.764 1.00 91.19 92 GLY A N 1
ATOM 745 C CA . GLY A 1 92 ? -15.402 8.227 -2.953 1.00 91.19 92 GLY A CA 1
ATOM 746 C C . GLY A 1 92 ? -14.123 9.061 -2.791 1.00 91.19 92 GLY A C 1
ATOM 747 O O . GLY A 1 92 ? -13.463 9.378 -3.779 1.00 91.19 92 GLY A O 1
ATOM 748 N N . LEU A 1 93 ? -13.747 9.420 -1.558 1.00 92.81 93 LEU A N 1
ATOM 749 C CA . LEU A 1 93 ? -12.513 10.160 -1.259 1.00 92.81 93 LEU A CA 1
ATOM 750 C C . LEU A 1 93 ? -11.275 9.252 -1.255 1.00 92.81 93 LEU A C 1
ATOM 752 O O . LEU A 1 93 ? -10.147 9.727 -1.416 1.00 92.81 93 LEU A O 1
ATOM 756 N N . SER A 1 94 ? -11.474 7.948 -1.058 1.00 94.12 94 SER A N 1
ATOM 757 C CA . SER A 1 94 ? -10.404 6.957 -0.974 1.00 94.12 94 SER A CA 1
ATOM 758 C C . SER A 1 94 ? -10.749 5.659 -1.702 1.00 94.12 94 SER A C 1
ATOM 760 O O . SER A 1 94 ? -11.859 5.467 -2.188 1.00 94.12 94 SER A O 1
ATOM 762 N N . THR A 1 95 ? -9.767 4.768 -1.794 1.00 94.19 95 THR A N 1
ATOM 763 C CA . THR A 1 95 ? -9.914 3.421 -2.354 1.00 94.19 95 THR A CA 1
ATOM 764 C C . THR A 1 95 ? -9.554 2.391 -1.292 1.00 94.19 95 THR A C 1
ATOM 766 O O . THR A 1 95 ? -8.784 2.686 -0.377 1.00 94.19 95 THR A O 1
ATOM 769 N N . TYR A 1 96 ? -10.053 1.162 -1.436 1.00 93.00 96 TYR A N 1
ATOM 770 C CA . TYR A 1 96 ? -9.681 0.063 -0.541 1.00 93.00 96 TYR A CA 1
ATOM 771 C C . TYR A 1 96 ? -8.160 -0.137 -0.462 1.00 93.00 96 TYR A C 1
ATOM 773 O O . TYR A 1 96 ? -7.635 -0.354 0.621 1.00 93.00 96 TYR A O 1
ATOM 781 N N . GLU A 1 97 ? -7.445 0.014 -1.580 1.00 92.69 97 GLU A N 1
ATOM 782 C CA . GLU A 1 97 ? -5.979 -0.055 -1.619 1.00 92.69 97 GLU A CA 1
ATOM 783 C C . GLU A 1 97 ? -5.316 0.992 -0.719 1.00 92.69 97 GLU A C 1
ATOM 785 O O . GLU A 1 97 ? -4.432 0.659 0.064 1.00 92.69 97 GLU A O 1
ATOM 790 N N . LYS A 1 98 ? -5.773 2.248 -0.764 1.00 92.56 98 LYS A N 1
ATOM 791 C CA . LYS A 1 98 ? -5.214 3.313 0.077 1.00 92.56 98 LYS A CA 1
ATOM 792 C C . LYS A 1 98 ? -5.510 3.089 1.558 1.00 92.56 98 LYS A C 1
ATOM 794 O O . LYS A 1 98 ? -4.631 3.324 2.381 1.00 92.56 98 LYS A O 1
ATOM 799 N N . GLU A 1 99 ? -6.720 2.649 1.898 1.00 93.12 99 GLU A N 1
ATOM 800 C CA . GLU A 1 99 ? -7.097 2.412 3.296 1.00 93.12 99 GLU A CA 1
ATOM 801 C C . GLU A 1 99 ? -6.408 1.176 3.890 1.00 93.12 99 GLU A C 1
ATOM 803 O O . GLU A 1 99 ? -5.912 1.234 5.014 1.00 93.12 99 GLU A O 1
ATOM 808 N N . LEU A 1 100 ? -6.291 0.083 3.130 1.00 93.06 100 LEU A N 1
ATOM 809 C CA . LEU A 1 100 ? -5.549 -1.107 3.560 1.00 93.06 100 LEU A CA 1
ATOM 810 C C . LEU A 1 100 ? -4.044 -0.825 3.663 1.00 93.06 100 LEU A C 1
ATOM 812 O O . LEU A 1 100 ? -3.418 -1.226 4.642 1.00 93.06 100 LEU A O 1
ATOM 816 N N . ALA A 1 101 ? -3.478 -0.021 2.757 1.00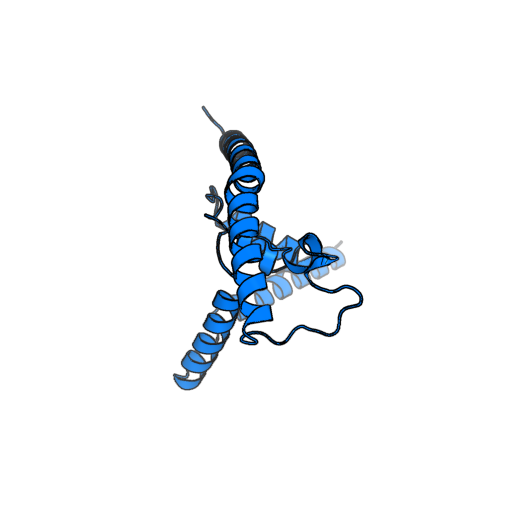 92.38 101 ALA A N 1
ATOM 817 C CA . ALA A 1 101 ? -2.078 0.393 2.839 1.00 92.38 101 ALA A CA 1
ATOM 818 C C . ALA A 1 101 ? -1.765 1.236 4.092 1.00 92.38 101 ALA A C 1
ATOM 820 O O . ALA A 1 101 ? -0.635 1.203 4.585 1.00 92.38 101 ALA A O 1
ATOM 821 N N . ILE A 1 102 ? -2.740 1.974 4.646 1.00 90.62 102 ILE A N 1
ATOM 822 C CA . ILE A 1 102 ? -2.583 2.664 5.942 1.00 90.62 102 ILE A CA 1
ATOM 823 C C . ILE A 1 102 ? -2.459 1.649 7.082 1.00 90.62 102 ILE A C 1
ATOM 825 O O . ILE A 1 102 ? -1.697 1.887 8.020 1.00 90.62 102 ILE A O 1
ATOM 829 N N . MET A 1 103 ? -3.162 0.519 6.990 1.00 90.31 103 MET A N 1
ATOM 830 C CA . MET A 1 103 ? -3.045 -0.603 7.927 1.00 90.31 103 MET A CA 1
ATOM 831 C C . MET A 1 103 ? -1.824 -1.491 7.646 1.00 90.31 103 MET A C 1
ATOM 833 O O . MET A 1 103 ? -1.460 -2.304 8.487 1.00 90.31 103 MET A O 1
ATOM 837 N N . GLY A 1 104 ? -1.127 -1.263 6.529 1.00 91.50 104 GLY A N 1
ATOM 838 C CA . GLY A 1 104 ? 0.063 -2.012 6.127 1.00 91.50 104 GLY A CA 1
ATOM 839 C C . GLY A 1 104 ? -0.240 -3.306 5.375 1.00 91.50 104 GLY A C 1
ATOM 840 O O . GLY A 1 104 ? 0.662 -4.119 5.209 1.00 91.50 104 GLY A O 1
ATOM 841 N N . GLU A 1 105 ? -1.478 -3.475 4.915 1.00 94.00 105 GLU A N 1
ATOM 842 C CA . GLU A 1 105 ? -1.958 -4.675 4.231 1.00 94.00 105 GLU A CA 1
ATOM 843 C C . GLU A 1 105 ? -2.058 -4.455 2.718 1.00 94.00 105 GLU A C 1
ATOM 845 O O . GLU A 1 105 ? -2.348 -3.345 2.255 1.00 94.00 105 GLU A O 1
ATOM 850 N N . ASP A 1 106 ? -1.868 -5.525 1.945 1.00 94.06 106 ASP A N 1
ATOM 851 C CA . ASP A 1 106 ? -2.113 -5.516 0.503 1.00 94.06 106 ASP A CA 1
ATOM 852 C C . ASP A 1 106 ? -3.588 -5.791 0.180 1.00 94.06 106 ASP A C 1
ATOM 854 O O . ASP A 1 106 ? -4.195 -6.768 0.623 1.00 94.06 106 ASP A O 1
ATOM 858 N N . TYR A 1 107 ? -4.165 -4.947 -0.673 1.00 93.50 107 TYR A N 1
ATOM 859 C CA . TYR A 1 107 ? -5.557 -5.077 -1.089 1.00 93.50 107 TYR A CA 1
ATOM 860 C C . TYR A 1 107 ? -5.833 -6.369 -1.849 1.00 93.50 107 TYR A C 1
ATOM 862 O O . TYR A 1 107 ? -6.867 -7.004 -1.628 1.00 93.50 107 TYR A O 1
ATOM 870 N N . GLN A 1 108 ? -4.933 -6.762 -2.751 1.00 93.56 108 GLN A N 1
ATOM 871 C CA . GLN A 1 108 ? -5.180 -7.926 -3.593 1.00 93.56 108 GLN A CA 1
ATOM 872 C C . GLN A 1 108 ? -5.130 -9.214 -2.779 1.00 93.56 108 GLN A C 1
ATOM 874 O O . GLN A 1 108 ? -5.877 -10.147 -3.073 1.00 93.56 108 GLN A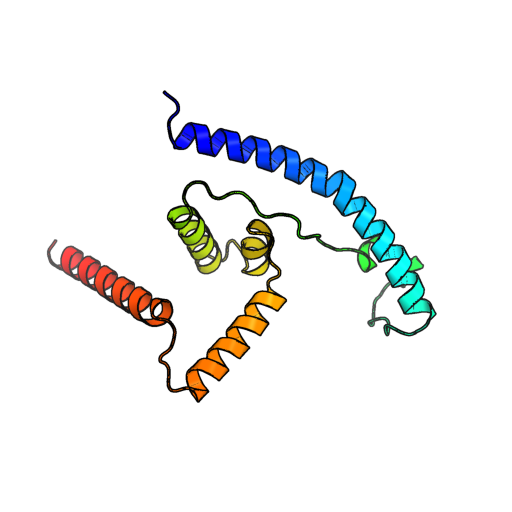 O 1
ATOM 879 N N . GLU A 1 109 ? -4.247 -9.297 -1.787 1.00 94.12 109 GLU A N 1
ATOM 880 C CA . GLU A 1 109 ? -4.186 -10.414 -0.845 1.00 94.12 109 GLU A CA 1
ATOM 881 C C . GLU A 1 109 ? -5.462 -10.522 -0.005 1.00 94.12 109 GLU A C 1
ATOM 883 O O . GLU A 1 109 ? -6.112 -11.571 -0.023 1.00 94.12 109 GLU A O 1
ATOM 888 N N . ILE A 1 110 ? -5.891 -9.423 0.622 1.00 93.88 110 ILE A N 1
ATOM 889 C CA . ILE A 1 110 ? -7.119 -9.393 1.428 1.00 93.88 110 ILE A CA 1
ATOM 890 C C . ILE A 1 110 ? -8.339 -9.795 0.596 1.00 93.88 110 ILE A C 1
ATOM 892 O O . ILE A 1 110 ? -9.134 -10.627 1.028 1.00 93.88 110 ILE A O 1
ATOM 896 N N . PHE A 1 111 ? -8.491 -9.258 -0.616 1.00 93.25 111 PHE A N 1
ATOM 897 C CA . PHE A 1 111 ? -9.643 -9.580 -1.461 1.00 93.25 111 PHE A CA 1
ATOM 898 C C . PHE A 1 111 ? -9.637 -11.038 -1.923 1.00 93.25 111 PHE A C 1
ATOM 900 O O . PHE A 1 111 ? -10.683 -11.688 -1.908 1.00 93.25 111 PHE A O 1
ATOM 907 N N . ARG A 1 112 ? -8.470 -11.584 -2.287 1.00 94.25 112 ARG A N 1
ATOM 908 C CA . ARG A 1 112 ? -8.339 -13.012 -2.622 1.00 94.25 112 ARG A CA 1
ATOM 909 C C . ARG A 1 112 ? -8.737 -13.895 -1.441 1.00 94.25 112 ARG A C 1
ATOM 911 O O . ARG A 1 112 ? -9.482 -14.857 -1.629 1.00 94.25 112 ARG A O 1
ATOM 918 N N . GLN A 1 113 ? -8.295 -13.538 -0.239 1.00 94.44 113 GLN A N 1
ATOM 919 C CA . GLN A 1 113 ? -8.633 -14.266 0.977 1.00 94.44 113 GLN A CA 1
ATOM 920 C C . GLN A 1 113 ? -10.133 -14.174 1.297 1.00 94.44 113 GLN A C 1
ATOM 922 O O . GLN A 1 113 ? -10.763 -15.194 1.558 1.00 94.44 113 GLN A O 1
ATOM 927 N N . GLN A 1 114 ? -10.740 -12.991 1.179 1.00 90.50 114 GLN A N 1
ATOM 928 C CA . GLN A 1 114 ? -12.178 -12.803 1.403 1.00 90.50 114 GLN A CA 1
ATOM 929 C C . GLN A 1 114 ? -13.046 -13.637 0.454 1.00 90.50 114 GLN A C 1
ATOM 931 O O . GLN A 1 114 ? -14.051 -14.207 0.882 1.00 90.50 114 GLN A O 1
ATOM 936 N N . VAL A 1 115 ? -12.675 -13.724 -0.829 1.00 91.12 115 VAL A N 1
ATOM 937 C CA . VAL A 1 115 ? -13.395 -14.561 -1.804 1.00 91.12 115 VAL A CA 1
ATOM 938 C C . VAL A 1 115 ? -13.327 -16.026 -1.389 1.00 91.12 115 VAL A C 1
ATOM 940 O O . VAL A 1 115 ? -14.366 -16.679 -1.288 1.00 91.12 115 VAL A O 1
ATOM 943 N N . ARG A 1 116 ? -12.125 -16.513 -1.071 1.00 92.50 116 ARG A N 1
ATOM 944 C CA . ARG A 1 116 ? -11.914 -17.890 -0.622 1.00 92.50 116 ARG A CA 1
ATOM 945 C C . ARG A 1 116 ? -12.724 -18.211 0.636 1.00 92.50 116 ARG A C 1
ATOM 947 O O . ARG A 1 116 ? -13.452 -19.198 0.661 1.00 92.50 116 ARG A O 1
ATOM 954 N N . GLU A 1 117 ? -12.659 -17.357 1.653 1.00 91.62 117 GLU A N 1
ATOM 955 C CA . GLU A 1 117 ? -13.407 -17.541 2.901 1.00 91.62 117 GLU A CA 1
ATOM 956 C C . GLU A 1 117 ? -14.923 -17.527 2.679 1.00 91.62 117 GLU A C 1
ATOM 958 O O . GLU A 1 117 ? -15.659 -18.274 3.322 1.00 91.62 117 GLU A O 1
ATOM 963 N N . SER A 1 118 ? -15.412 -16.689 1.762 1.00 88.00 118 SER A N 1
ATOM 964 C CA . SER A 1 118 ? -16.829 -16.635 1.398 1.00 88.00 118 SER A CA 1
ATOM 965 C C . SER A 1 118 ? -17.296 -17.936 0.736 1.00 88.00 118 SER A C 1
ATOM 967 O O . SER A 1 118 ? -18.371 -18.452 1.054 1.00 88.00 118 SER A O 1
ATOM 969 N N . GLU A 1 119 ? -16.479 -18.502 -0.153 1.00 90.06 119 GLU A N 1
ATOM 970 C CA . GLU A 1 119 ? -16.766 -19.775 -0.814 1.00 90.06 119 GLU A CA 1
ATOM 971 C C . GLU A 1 119 ? -16.733 -20.952 0.162 1.00 90.06 119 GLU A C 1
ATOM 973 O O . GLU A 1 119 ? -17.668 -21.757 0.162 1.00 90.06 119 GLU A O 1
ATOM 978 N N . GLU A 1 120 ? -15.720 -21.016 1.029 1.00 91.50 120 GLU A N 1
ATOM 979 C CA . GLU A 1 120 ? -15.592 -22.041 2.070 1.00 91.50 120 GLU A CA 1
ATOM 980 C C . GLU A 1 120 ? -16.772 -21.986 3.052 1.00 91.50 120 GLU A C 1
ATOM 982 O O . GLU A 1 120 ? -17.380 -23.015 3.351 1.00 91.50 120 GLU A O 1
ATOM 987 N N . ARG A 1 121 ? -17.183 -20.785 3.485 1.00 88.06 121 ARG A N 1
ATOM 988 C CA . ARG A 1 121 ? -18.375 -20.601 4.333 1.00 88.06 121 ARG A CA 1
ATOM 989 C C . ARG A 1 121 ? -19.645 -21.076 3.644 1.00 88.06 121 ARG A C 1
ATOM 991 O O . ARG A 1 121 ? -20.441 -21.780 4.261 1.00 88.06 121 ARG A O 1
ATOM 998 N N . ARG A 1 122 ? -19.826 -20.724 2.367 1.00 87.69 122 ARG A N 1
ATOM 999 C CA . ARG A 1 122 ? -20.987 -21.154 1.578 1.00 87.69 122 ARG A CA 1
ATOM 1000 C C . ARG A 1 122 ? -21.022 -22.675 1.424 1.00 87.69 122 ARG A C 1
ATOM 1002 O O . ARG A 1 122 ? -22.093 -23.257 1.553 1.00 87.69 122 ARG A O 1
ATOM 1009 N N . ALA A 1 123 ? -19.876 -23.310 1.180 1.00 91.19 123 ALA A N 1
ATOM 1010 C CA . ALA A 1 123 ? -19.769 -24.765 1.090 1.00 91.19 123 ALA A CA 1
ATOM 1011 C C . ALA A 1 123 ? -20.057 -25.453 2.436 1.00 91.19 123 ALA A C 1
ATOM 1013 O O . ALA A 1 123 ? -20.710 -26.492 2.465 1.00 91.19 123 ALA A O 1
ATOM 1014 N N . ALA A 1 124 ? -19.636 -24.844 3.547 1.00 91.69 124 ALA A N 1
ATOM 1015 C CA . ALA A 1 124 ? -19.912 -25.321 4.901 1.00 91.69 124 ALA A CA 1
ATOM 1016 C C . ALA A 1 124 ? -21.350 -25.038 5.389 1.00 91.69 124 ALA A C 1
ATOM 1018 O O . ALA A 1 124 ? -21.694 -25.406 6.510 1.00 91.69 124 ALA A O 1
ATOM 1019 N N . GLY A 1 125 ? -22.189 -24.366 4.589 1.00 88.88 125 GLY A N 1
ATOM 1020 C CA . GLY A 1 125 ? -23.546 -23.972 4.983 1.00 88.88 125 GLY A CA 1
ATOM 1021 C C . GLY A 1 125 ? -23.600 -22.853 6.032 1.00 88.88 125 GLY A C 1
ATOM 1022 O O . GLY A 1 125 ? -24.650 -22.621 6.628 1.00 88.88 125 GLY A O 1
ATOM 1023 N N . LEU A 1 126 ? -22.489 -22.149 6.266 1.00 82.44 126 LEU A N 1
ATOM 1024 C CA . LEU A 1 126 ? -22.427 -21.010 7.177 1.00 82.44 126 LEU A CA 1
ATOM 1025 C C . LEU A 1 126 ? -23.007 -19.762 6.502 1.00 82.44 126 LEU A C 1
ATOM 1027 O O . LEU A 1 126 ? -22.761 -19.489 5.323 1.00 82.44 126 LEU A O 1
ATOM 1031 N N . SER A 1 127 ? -23.760 -18.970 7.264 1.00 75.56 127 SER A N 1
ATOM 1032 C CA . SER A 1 127 ? -24.277 -17.691 6.784 1.00 75.56 127 SER A CA 1
ATOM 1033 C C . SER A 1 127 ? -23.139 -16.708 6.495 1.00 75.56 127 SER A C 1
ATOM 1035 O O . SER A 1 127 ? -22.030 -16.801 7.035 1.00 75.56 127 SER A O 1
ATOM 1037 N N . ARG A 1 128 ? -23.430 -15.711 5.652 1.00 70.81 128 ARG A N 1
ATOM 1038 C CA . ARG A 1 128 ? -22.509 -14.591 5.430 1.00 70.81 128 ARG A CA 1
ATOM 1039 C C . ARG A 1 128 ? -22.161 -13.929 6.774 1.00 70.81 128 ARG A C 1
ATOM 1041 O O . ARG A 1 128 ? -23.006 -13.915 7.672 1.00 70.81 128 ARG A O 1
ATOM 1048 N N . PRO A 1 129 ? -20.933 -13.404 6.936 1.00 71.06 129 PRO A N 1
ATOM 1049 C CA . PRO A 1 129 ? -20.557 -12.704 8.156 1.00 71.06 129 PRO A CA 1
ATOM 1050 C C . PRO A 1 129 ? -21.529 -11.558 8.470 1.00 71.06 129 PRO A C 1
ATOM 1052 O O . PRO A 1 129 ? -21.914 -10.784 7.595 1.00 71.06 129 PRO A O 1
ATOM 1055 N N . VAL A 1 130 ? -21.892 -11.474 9.749 1.00 60.00 130 VAL A N 1
ATOM 1056 C CA . VAL A 1 130 ? -23.036 -10.729 10.300 1.00 60.00 130 VAL A CA 1
ATOM 1057 C C . VAL A 1 130 ? -23.019 -9.224 9.969 1.00 60.00 130 VAL A C 1
ATOM 1059 O O . VAL A 1 130 ? -24.071 -8.610 9.808 1.00 60.00 130 VAL A O 1
ATOM 1062 N N . TRP A 1 131 ? -21.834 -8.637 9.755 1.00 60.66 131 TRP A N 1
ATOM 1063 C CA . TRP A 1 131 ? -21.666 -7.208 9.459 1.00 60.66 131 TRP A CA 1
ATOM 1064 C C . TRP A 1 131 ? -22.219 -6.762 8.097 1.00 60.66 131 TRP A C 1
ATOM 1066 O O . TRP A 1 131 ? -22.469 -5.573 7.927 1.00 60.66 131 TRP A O 1
ATOM 1076 N N . ILE A 1 132 ? -22.450 -7.675 7.147 1.00 54.19 132 ILE A N 1
ATOM 1077 C CA . ILE A 1 132 ? -23.082 -7.346 5.853 1.00 54.19 132 ILE A CA 1
ATOM 1078 C C . ILE A 1 132 ? -24.602 -7.173 6.014 1.00 54.19 132 ILE A C 1
ATOM 1080 O O . ILE A 1 132 ? -25.223 -6.380 5.313 1.00 54.19 132 ILE A O 1
ATOM 1084 N N . THR A 1 133 ? -25.211 -7.915 6.939 1.00 50.53 133 THR A N 1
ATOM 1085 C CA . THR A 1 133 ? -26.664 -7.935 7.163 1.00 50.53 133 THR A CA 1
ATOM 1086 C C . THR A 1 133 ? -27.111 -6.900 8.189 1.00 50.53 133 THR A C 1
ATOM 1088 O O . THR A 1 133 ? -28.074 -6.178 7.935 1.00 50.53 133 THR A O 1
ATOM 1091 N N . ASP A 1 134 ? -26.402 -6.776 9.312 1.00 57.44 134 ASP A N 1
ATOM 1092 C CA . ASP A 1 134 ? -26.860 -5.945 10.431 1.00 57.44 134 ASP A CA 1
ATOM 1093 C C . ASP A 1 134 ? -26.651 -4.449 10.185 1.00 57.44 134 ASP A C 1
ATOM 1095 O O . ASP A 1 134 ? -27.504 -3.645 10.548 1.00 57.44 134 ASP A O 1
ATOM 1099 N N . THR A 1 135 ? -25.560 -4.053 9.523 1.00 56.28 135 THR A N 1
ATOM 1100 C CA . THR A 1 135 ? -25.293 -2.634 9.218 1.00 56.28 135 THR A CA 1
ATOM 1101 C C . THR A 1 135 ? -26.313 -2.068 8.234 1.00 56.28 135 THR A C 1
ATOM 1103 O O . THR A 1 135 ? -26.821 -0.968 8.439 1.00 56.28 135 THR A O 1
ATOM 1106 N N . TYR A 1 136 ? -26.689 -2.852 7.220 1.00 54.81 136 TYR A N 1
ATOM 1107 C CA . TYR A 1 136 ? -27.725 -2.489 6.257 1.00 54.81 136 TYR A CA 1
ATOM 1108 C C . TYR A 1 136 ? -29.094 -2.355 6.938 1.00 54.81 136 TYR A C 1
ATOM 1110 O O . TYR A 1 136 ? -29.816 -1.385 6.712 1.00 54.81 136 TYR A O 1
ATOM 1118 N N . GLN A 1 137 ? -29.436 -3.282 7.839 1.00 57.81 137 GLN A N 1
ATOM 1119 C CA . GLN A 1 137 ? -30.676 -3.207 8.617 1.00 57.81 137 GLN A CA 1
ATOM 1120 C C . GLN A 1 137 ? -30.693 -2.016 9.582 1.00 57.81 137 GLN A C 1
ATOM 1122 O O . GLN A 1 137 ? -31.711 -1.332 9.681 1.00 57.81 137 GLN A O 1
ATOM 1127 N N . GLN A 1 138 ? -29.574 -1.722 10.248 1.00 63.88 138 GLN A N 1
ATOM 1128 C CA . GLN A 1 138 ? -29.444 -0.572 11.145 1.00 63.88 138 GLN A CA 1
ATOM 1129 C C . GLN A 1 138 ? -29.520 0.759 10.388 1.00 63.88 138 GLN A C 1
ATOM 1131 O O . GLN A 1 138 ? -30.206 1.672 10.842 1.00 63.88 138 GLN A O 1
ATOM 1136 N N . GLN A 1 139 ? -28.894 0.869 9.211 1.00 61.62 139 GLN A N 1
ATOM 1137 C CA . GLN A 1 139 ? -29.000 2.055 8.352 1.00 61.62 139 GLN A CA 1
ATOM 1138 C C . GLN A 1 139 ? -30.429 2.259 7.828 1.00 61.62 139 GLN A C 1
ATOM 1140 O O . GLN A 1 139 ? -30.924 3.388 7.833 1.00 61.62 139 GLN A O 1
ATOM 1145 N N . ILE A 1 140 ? -31.129 1.186 7.434 1.00 62.97 140 ILE A N 1
ATOM 1146 C CA . ILE A 1 140 ? -32.550 1.239 7.041 1.00 62.97 140 ILE A CA 1
ATOM 1147 C C . ILE A 1 140 ? -33.439 1.654 8.222 1.00 62.97 140 ILE A C 1
ATOM 1149 O O . ILE A 1 140 ? -34.372 2.437 8.052 1.00 62.97 140 ILE A O 1
ATOM 1153 N N . ALA A 1 141 ? -33.164 1.149 9.426 1.00 69.19 141 ALA A N 1
ATOM 1154 C CA . ALA A 1 141 ? -33.915 1.509 10.625 1.00 69.19 141 ALA A CA 1
ATOM 1155 C C . ALA A 1 141 ? -33.705 2.984 11.010 1.00 69.19 141 ALA A C 1
ATOM 1157 O O . ALA A 1 141 ? -34.677 3.696 11.253 1.00 69.19 141 ALA A O 1
ATOM 1158 N N . ALA A 1 142 ? -32.460 3.467 10.985 1.00 70.81 142 ALA A N 1
ATOM 1159 C CA . ALA A 1 142 ? -32.125 4.856 11.298 1.00 70.81 142 ALA A CA 1
ATOM 1160 C C . ALA A 1 142 ? -32.704 5.850 10.273 1.00 70.81 142 ALA A C 1
ATOM 1162 O O . ALA A 1 142 ? -33.234 6.897 10.644 1.00 70.81 142 ALA A O 1
ATOM 1163 N N . SER A 1 143 ? -32.662 5.517 8.979 1.00 65.81 143 SER A N 1
ATOM 1164 C CA . SER A 1 143 ? -33.260 6.353 7.924 1.00 65.81 143 SER A CA 1
ATOM 1165 C C . SER A 1 143 ? -34.787 6.434 8.036 1.00 65.81 143 SER A C 1
ATOM 1167 O O . SER A 1 143 ? -35.335 7.526 7.900 1.00 65.81 143 SER A O 1
ATOM 1169 N N . ARG A 1 144 ? -35.469 5.332 8.386 1.00 69.19 144 ARG A N 1
ATOM 1170 C CA . ARG A 1 144 ? -36.917 5.336 8.677 1.00 69.19 144 ARG A CA 1
ATOM 1171 C C . ARG A 1 144 ? -37.281 6.202 9.883 1.00 69.19 144 ARG A C 1
ATOM 1173 O O . ARG A 1 144 ? -38.212 6.993 9.782 1.00 69.19 144 ARG A O 1
ATOM 1180 N N . GLN A 1 145 ? -36.520 6.117 10.976 1.00 67.19 145 GLN A N 1
ATOM 1181 C CA . GLN A 1 145 ? -36.733 6.964 12.160 1.00 67.19 145 GLN A CA 1
ATOM 1182 C C . GLN A 1 145 ? -36.583 8.456 11.827 1.00 67.19 145 GLN A C 1
ATOM 1184 O O . GLN A 1 145 ? -37.398 9.275 12.241 1.00 67.19 145 GLN A O 1
ATOM 1189 N N . THR A 1 146 ? -35.602 8.802 10.989 1.00 65.94 146 THR A N 1
ATOM 1190 C CA . THR A 1 146 ? -35.364 10.191 10.562 1.00 65.94 146 THR A CA 1
ATOM 1191 C C . THR A 1 146 ? -36.498 10.734 9.672 1.00 65.94 146 THR A C 1
ATOM 1193 O O . THR A 1 146 ? -36.798 11.928 9.702 1.00 65.94 146 THR A O 1
ATOM 1196 N N . GLU A 1 147 ? -37.132 9.890 8.848 1.00 60.75 147 GLU A N 1
ATOM 1197 C CA . GLU A 1 147 ? -38.309 10.273 8.050 1.00 60.75 147 GLU A CA 1
ATOM 1198 C C . GLU A 1 147 ? -39.573 10.438 8.901 1.00 60.75 147 GLU A C 1
ATOM 1200 O O . GLU A 1 147 ? -40.369 11.339 8.636 1.00 60.75 147 GLU A O 1
ATOM 1205 N N . GLU A 1 148 ? -39.761 9.597 9.918 1.00 64.31 148 GLU A N 1
ATOM 1206 C CA . GLU A 1 148 ? -40.892 9.689 10.848 1.00 64.31 148 GLU A CA 1
ATOM 1207 C C . GLU A 1 148 ? -40.820 10.961 11.701 1.00 64.31 148 GLU A C 1
ATOM 1209 O O . GLU A 1 148 ? -41.814 11.677 11.809 1.00 64.31 148 GLU A O 1
ATOM 1214 N N . GLU A 1 149 ? -39.638 11.318 12.210 1.00 62.72 149 GLU A N 1
ATOM 1215 C CA . GLU A 1 149 ? -39.421 12.570 12.951 1.00 62.72 149 GLU A CA 1
ATOM 1216 C C . GLU A 1 149 ? -39.690 13.812 12.086 1.00 62.72 149 GLU A C 1
ATOM 1218 O O . GLU A 1 149 ? -40.341 14.757 12.530 1.00 62.72 149 GLU A O 1
ATOM 1223 N N . LYS A 1 150 ? -39.278 13.795 10.810 1.00 62.03 150 LYS A N 1
ATOM 1224 C CA . LYS A 1 150 ? -39.555 14.883 9.854 1.00 62.03 150 LYS A CA 1
ATOM 1225 C C . LYS A 1 150 ? -41.022 14.997 9.444 1.00 62.03 150 LYS A C 1
ATOM 1227 O O . LYS A 1 150 ? -41.423 16.060 8.992 1.00 62.03 150 LYS A O 1
ATOM 1232 N N . ARG A 1 151 ? -41.804 13.917 9.538 1.00 58.06 151 ARG A N 1
ATOM 1233 C CA . ARG A 1 151 ? -43.257 13.929 9.280 1.00 58.06 151 ARG A CA 1
ATOM 1234 C C . ARG A 1 151 ? -44.072 14.336 10.505 1.00 58.06 151 ARG A C 1
ATOM 1236 O O . ARG A 1 151 ? -45.216 14.746 10.350 1.00 58.06 151 ARG A O 1
ATOM 1243 N N . ALA A 1 152 ? -43.507 14.171 11.699 1.00 60.56 152 ALA A N 1
ATOM 1244 C CA . ALA A 1 152 ? -44.121 14.557 12.966 1.00 60.56 152 ALA A CA 1
ATOM 1245 C C . ALA A 1 152 ? -43.887 16.035 13.337 1.00 60.56 152 ALA A C 1
ATOM 1247 O O . ALA A 1 152 ? -44.500 16.516 14.290 1.00 60.56 152 ALA A O 1
ATOM 1248 N N . THR A 1 153 ? -43.019 16.733 12.597 1.00 49.88 153 THR A N 1
ATOM 1249 C CA . THR A 1 153 ? -42.749 18.176 12.722 1.00 49.88 153 THR A CA 1
ATOM 1250 C C . THR A 1 153 ? -43.450 18.938 11.605 1.00 49.88 153 THR A C 1
ATOM 1252 O O . THR A 1 153 ? -43.975 20.038 11.884 1.00 49.88 153 THR A O 1
#

Sequence (153 aa):
QVSYSSARASANESWRYFLGRRRFIAGRLATQMFSCWLEEALIRGVIRAPRARFSFWEARSSWSRSEWIGAGRMAIDGLKEVQESVMRIEAGLSTYEKELAIMGEDYQEIFRQQVRESEERRAAGLSRPVWITDTYQQQIAASRQTEEEKRAT

Radius of gyration: 22.52 Å; chains: 1; bounding box: 61×44×59 Å

pLDDT: mean 85.17, std 11.92, range [49.88, 96.31]

Secondary structure (DSSP, 8-state):
---HHHHHHHHHHHHHHHHHHHIIIIIHHHHHHHHHHHHHHHHTTSSPPP--SS-TTTSHHHHT------SPPPPSSHHHHHHHHHHHHHTTS--HHHHHHHHT--HHHHHHHHHHHHHHHHHTTPPPPTHHHHHHHHHHHHHHHHHHHHHH-